Protein AF-A0A6L7NHU0-F1 (afdb_monomer_lite)

Foldseek 3Di:
DDKDKDKDKAWKFKFAPVRHTDWTFIKMKIWIWDDDPNDIDIWMKIKTQDTPCLVDFDAAWIWIAGVPHPDTWIKGFDDAQDPDPPDRRRMTIIITDPDDYDDD

Sequence (104 aa):
MPTLRRRKDFPATLLTPQGKALSECYAFVDIVTTVSEGVRSTTWEGRITSLSEPQHAYAGMYALRPKGADEASRIQIVRGADVRLGVTSDEYEFRGAGDPPQLP

pLDDT: mean 83.46, std 13.44, range [39.44, 95.75]

Radius of gyration: 14.29 Å; chains: 1; bounding box: 29×35×44 Å

Secondary structure (DSSP, 8-state):
--EEEEEEEEEEEEE-TTS-EEEEEEEEEEEEEEEETTEEEEEEEEEEEEES-TT----EEEEEEETT-S--EEEEEEE----BTTB----EEEEEESSPP---

Structure (mmCIF, N/CA/C/O backbone):
data_AF-A0A6L7NHU0-F1
#
_entry.id   AF-A0A6L7NHU0-F1
#
loop_
_atom_site.group_PDB
_atom_site.id
_atom_site.type_symbol
_atom_site.label_atom_id
_atom_site.label_alt_id
_atom_site.label_comp_id
_atom_site.label_asym_id
_atom_site.label_entity_id
_atom_site.label_seq_id
_atom_site.pdbx_PDB_ins_code
_atom_site.Cartn_x
_atom_site.Cartn_y
_atom_site.Cartn_z
_atom_site.occupancy
_atom_site.B_iso_or_equiv
_atom_site.auth_seq_id
_atom_site.auth_comp_id
_atom_site.auth_asym_id
_atom_site.auth_atom_id
_atom_site.pdbx_PDB_model_num
ATOM 1 N N . MET A 1 1 ? 17.641 -10.566 -19.077 1.00 60.47 1 MET A N 1
ATOM 2 C CA . MET A 1 1 ? 17.010 -9.246 -18.861 1.00 60.47 1 MET A CA 1
ATOM 3 C C . MET A 1 1 ? 17.489 -8.711 -17.522 1.00 60.47 1 MET A C 1
ATOM 5 O O . MET A 1 1 ? 17.441 -9.478 -16.567 1.00 60.47 1 MET A O 1
ATOM 9 N N . PRO A 1 2 ? 18.027 -7.485 -17.439 1.00 59.75 2 PRO A N 1
ATOM 10 C CA . PRO A 1 2 ? 18.417 -6.910 -16.161 1.00 59.75 2 PRO A CA 1
ATOM 11 C C . PRO A 1 2 ? 17.166 -6.548 -15.353 1.00 59.75 2 PRO A C 1
ATOM 13 O O . PRO A 1 2 ? 16.306 -5.793 -15.812 1.00 59.75 2 PRO A O 1
ATOM 16 N N . THR A 1 3 ? 17.089 -7.093 -14.143 1.00 77.25 3 THR A N 1
ATOM 17 C CA . THR A 1 3 ? 16.016 -6.825 -13.187 1.00 77.25 3 THR A CA 1
ATOM 18 C C . THR A 1 3 ? 16.638 -6.199 -11.949 1.00 77.25 3 THR A C 1
ATOM 20 O O . THR A 1 3 ? 17.540 -6.777 -11.344 1.00 77.25 3 THR A O 1
ATOM 23 N N . LEU A 1 4 ? 16.173 -5.012 -11.570 1.00 82.12 4 LEU A N 1
ATOM 24 C CA . LEU A 1 4 ? 16.572 -4.357 -10.328 1.00 82.12 4 LEU A CA 1
ATOM 25 C C . LEU A 1 4 ? 15.469 -4.579 -9.298 1.00 82.12 4 LEU A C 1
ATOM 27 O O . LEU A 1 4 ? 14.336 -4.147 -9.510 1.00 82.12 4 LEU A O 1
ATOM 31 N N . ARG A 1 5 ? 15.804 -5.243 -8.187 1.00 85.88 5 ARG A N 1
ATOM 32 C CA . ARG A 1 5 ? 14.906 -5.406 -7.041 1.00 85.88 5 ARG A CA 1
ATOM 33 C C . ARG A 1 5 ? 15.372 -4.512 -5.903 1.00 85.88 5 ARG A C 1
ATOM 35 O O . ARG A 1 5 ? 16.537 -4.559 -5.513 1.00 85.88 5 ARG A O 1
ATOM 42 N N . ARG A 1 6 ? 14.461 -3.707 -5.366 1.00 88.44 6 ARG A N 1
ATOM 43 C CA . ARG A 1 6 ? 14.717 -2.845 -4.214 1.00 88.44 6 ARG A CA 1
ATOM 44 C C . ARG A 1 6 ? 13.636 -3.061 -3.174 1.00 88.44 6 ARG A C 1
ATOM 46 O O . ARG A 1 6 ? 12.471 -2.807 -3.457 1.00 88.44 6 ARG A O 1
ATOM 53 N N . ARG A 1 7 ? 14.045 -3.467 -1.977 1.00 89.81 7 ARG A N 1
ATOM 54 C CA . ARG A 1 7 ? 13.171 -3.501 -0.810 1.00 89.81 7 ARG A CA 1
ATOM 55 C C . ARG A 1 7 ? 13.320 -2.212 -0.009 1.00 89.81 7 ARG A C 1
ATOM 57 O O . ARG A 1 7 ? 14.436 -1.706 0.123 1.00 89.81 7 ARG A O 1
ATOM 64 N N . LYS A 1 8 ? 12.211 -1.677 0.495 1.00 90.19 8 LYS A N 1
ATOM 65 C CA . LYS A 1 8 ? 12.198 -0.543 1.423 1.00 90.19 8 LYS A CA 1
ATOM 66 C C . LYS A 1 8 ? 11.140 -0.758 2.494 1.00 90.19 8 LYS A C 1
ATOM 68 O O . LYS A 1 8 ? 10.027 -1.145 2.158 1.00 90.19 8 LYS A O 1
ATOM 73 N N . ASP A 1 9 ? 11.472 -0.441 3.736 1.00 92.50 9 ASP A N 1
ATOM 74 C CA . ASP A 1 9 ? 10.570 -0.514 4.884 1.00 92.50 9 ASP A CA 1
ATOM 75 C C . ASP A 1 9 ? 10.387 0.906 5.458 1.00 92.50 9 ASP A C 1
ATOM 77 O O . ASP A 1 9 ? 11.347 1.680 5.509 1.00 92.50 9 ASP A O 1
ATOM 81 N N . PHE A 1 10 ? 9.161 1.299 5.811 1.00 93.81 10 PHE A N 1
ATOM 82 C CA . PHE A 1 10 ? 8.858 2.668 6.236 1.00 93.81 10 PHE A CA 1
ATOM 83 C C . PHE A 1 10 ? 7.549 2.780 7.036 1.00 93.81 10 PHE A C 1
ATOM 85 O O . PHE A 1 10 ? 6.604 2.020 6.810 1.00 93.81 10 PHE A O 1
ATOM 92 N N . PRO A 1 11 ? 7.457 3.765 7.950 1.00 94.69 11 PRO A N 1
ATOM 93 C CA . PRO A 1 11 ? 6.191 4.139 8.567 1.00 94.69 11 PRO A CA 1
ATOM 94 C C . PRO A 1 11 ? 5.300 4.880 7.562 1.00 94.69 11 PRO A C 1
ATOM 96 O O . PRO A 1 11 ? 5.777 5.711 6.784 1.00 94.69 11 PRO A O 1
ATOM 99 N N . ALA A 1 12 ? 3.999 4.615 7.600 1.00 94.88 12 ALA A N 1
ATOM 100 C CA . ALA A 1 12 ? 3.026 5.175 6.674 1.00 94.88 12 ALA A CA 1
ATOM 101 C C . ALA A 1 12 ? 1.650 5.368 7.324 1.00 94.88 12 ALA A C 1
ATOM 103 O O . ALA A 1 12 ? 1.354 4.841 8.393 1.00 94.88 12 ALA A O 1
ATOM 104 N N . THR A 1 13 ? 0.779 6.103 6.645 1.00 94.69 13 THR A N 1
ATOM 105 C CA . THR A 1 13 ? -0.649 6.180 6.950 1.00 94.69 13 THR A CA 1
ATOM 106 C C . THR A 1 13 ? -1.426 5.482 5.843 1.00 94.69 13 THR A C 1
ATOM 108 O O . THR A 1 13 ? -1.279 5.826 4.665 1.00 94.69 13 THR A O 1
ATOM 111 N N . LEU A 1 14 ? -2.269 4.523 6.224 1.00 92.81 14 LEU A N 1
ATOM 112 C CA . LEU A 1 14 ? -3.270 3.945 5.342 1.00 92.81 14 LEU A CA 1
ATOM 113 C C . LEU A 1 14 ? -4.447 4.915 5.223 1.00 92.81 14 LEU A C 1
ATOM 115 O O . LEU A 1 14 ? -4.974 5.419 6.218 1.00 92.81 14 LEU A O 1
ATOM 119 N N . LEU A 1 15 ? -4.856 5.176 3.992 1.00 94.06 15 LEU A N 1
ATOM 120 C CA . LEU A 1 15 ? -5.894 6.127 3.631 1.00 94.06 15 LEU A CA 1
ATOM 121 C C . LEU A 1 15 ? -6.960 5.412 2.797 1.00 94.06 15 LEU A C 1
ATOM 123 O O . LEU A 1 15 ? -6.663 4.527 1.994 1.00 94.06 15 LEU A O 1
ATOM 127 N N . THR A 1 16 ? -8.208 5.850 2.926 1.00 92.31 16 THR A N 1
ATOM 128 C CA . THR A 1 16 ? -9.252 5.557 1.932 1.00 92.31 16 THR A CA 1
ATOM 129 C C . THR A 1 16 ? -8.830 6.056 0.539 1.00 92.31 16 THR A C 1
ATOM 131 O O . THR A 1 16 ? -8.010 6.976 0.443 1.00 92.31 16 THR A O 1
ATOM 134 N N . PRO A 1 17 ? -9.426 5.546 -0.555 1.00 88.69 17 PRO A N 1
ATOM 135 C CA . PRO A 1 17 ? -9.209 6.090 -1.900 1.00 88.69 17 PRO A CA 1
ATOM 136 C C . PRO A 1 17 ? -9.457 7.600 -2.025 1.00 88.69 17 PRO A C 1
ATOM 138 O O . PRO A 1 17 ? -8.884 8.247 -2.895 1.00 88.69 17 PRO A O 1
ATOM 141 N N . GLN A 1 18 ? -10.303 8.163 -1.158 1.00 89.88 18 GLN A N 1
ATOM 142 C CA . GLN A 1 18 ? -10.643 9.585 -1.103 1.00 89.88 18 GLN A CA 1
ATOM 143 C C . GLN A 1 18 ? -9.662 10.414 -0.250 1.00 89.88 18 GLN A C 1
ATOM 145 O O . GLN A 1 18 ? -9.861 11.614 -0.092 1.00 89.88 18 GLN A O 1
ATOM 150 N N . GLY A 1 19 ? -8.623 9.800 0.326 1.00 89.81 19 GLY A N 1
ATOM 151 C CA . GLY A 1 19 ? -7.593 10.491 1.112 1.00 89.81 19 GLY A CA 1
ATOM 152 C C . GLY A 1 19 ? -7.907 10.661 2.603 1.00 89.81 19 GLY A C 1
ATOM 153 O O . GLY A 1 19 ? -7.120 11.271 3.323 1.00 89.81 19 GLY A O 1
ATOM 154 N N . LYS A 1 20 ? -9.017 10.108 3.110 1.00 92.00 20 LYS A N 1
ATOM 155 C CA . LYS A 1 20 ? -9.297 10.070 4.559 1.00 92.00 20 LYS A CA 1
ATOM 156 C C . LYS A 1 20 ? -8.377 9.064 5.257 1.00 92.00 20 LYS A C 1
ATOM 158 O O . LYS A 1 20 ? -8.334 7.913 4.827 1.00 92.00 20 LYS A O 1
ATOM 163 N N . ALA A 1 21 ? -7.701 9.476 6.332 1.00 92.00 21 ALA A N 1
ATOM 164 C CA . ALA A 1 21 ? -6.846 8.608 7.149 1.00 92.00 21 ALA A CA 1
ATOM 165 C C . ALA A 1 21 ? -7.654 7.519 7.866 1.00 92.00 21 ALA A C 1
ATOM 167 O O . ALA A 1 21 ? -8.746 7.789 8.369 1.00 92.00 21 ALA A O 1
ATOM 168 N N . LEU A 1 22 ? -7.112 6.299 7.871 1.00 89.81 22 LEU A N 1
ATOM 169 C CA . LEU A 1 22 ? -7.706 5.122 8.506 1.00 89.81 22 LEU A CA 1
ATOM 170 C C . LEU A 1 22 ? -6.848 4.598 9.652 1.00 89.81 22 LEU A C 1
ATOM 172 O O . LEU A 1 22 ? -7.371 4.364 10.727 1.00 89.81 22 LEU A O 1
ATOM 176 N N . SER A 1 23 ? -5.553 4.386 9.423 1.00 89.88 23 SER A N 1
ATOM 177 C CA . SER A 1 23 ? -4.664 3.842 10.450 1.00 89.88 23 SER A CA 1
ATOM 178 C C . SER A 1 23 ? -3.217 4.215 10.156 1.00 89.88 23 SER A C 1
ATOM 180 O O . SER A 1 23 ? -2.804 4.305 8.996 1.00 89.88 23 SER A O 1
ATOM 182 N N . GLU A 1 24 ? -2.440 4.445 11.210 1.00 92.00 24 GLU A N 1
ATOM 183 C CA . GLU A 1 24 ? -0.987 4.471 11.106 1.00 92.00 24 GLU A CA 1
ATOM 184 C C . GLU A 1 24 ? -0.463 3.041 11.014 1.00 92.00 24 GLU A C 1
ATOM 186 O O . GLU A 1 24 ? -0.962 2.133 11.676 1.00 92.00 24 GLU A O 1
ATOM 191 N N . CYS A 1 25 ? 0.541 2.833 10.175 1.00 91.12 25 CYS A N 1
ATOM 192 C CA . CYS A 1 25 ? 1.033 1.507 9.864 1.00 91.12 25 CYS A CA 1
ATOM 193 C C . CYS A 1 25 ? 2.533 1.500 9.595 1.00 91.12 25 CYS A C 1
ATOM 195 O O . CYS A 1 25 ? 3.144 2.527 9.291 1.00 91.12 25 CYS A O 1
ATOM 197 N N . TYR A 1 26 ? 3.132 0.320 9.690 1.00 92.31 26 TYR A N 1
ATOM 198 C CA . TYR A 1 26 ? 4.454 0.061 9.141 1.00 92.31 26 TYR A CA 1
ATOM 199 C C . TYR A 1 26 ? 4.299 -0.827 7.914 1.00 92.31 26 TYR A C 1
ATOM 201 O O . TYR A 1 26 ? 3.559 -1.812 7.951 1.00 92.31 26 TYR A O 1
ATOM 209 N N . ALA 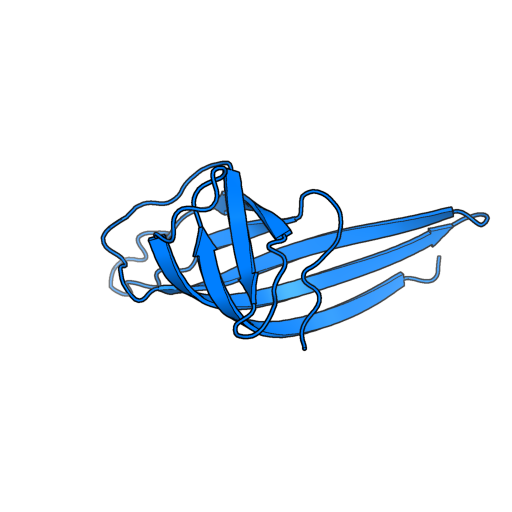A 1 27 ? 4.964 -0.467 6.822 1.00 92.25 27 ALA A N 1
ATOM 210 C CA . ALA A 1 27 ? 4.878 -1.197 5.571 1.00 92.25 27 ALA A CA 1
ATOM 211 C C . ALA A 1 27 ? 6.266 -1.457 4.998 1.00 92.25 27 ALA A C 1
ATOM 213 O O . ALA A 1 27 ? 7.191 -0.665 5.175 1.00 92.25 27 ALA A O 1
ATOM 214 N N . PHE A 1 28 ? 6.386 -2.544 4.248 1.00 92.81 28 PHE A N 1
ATOM 215 C CA . PHE A 1 28 ? 7.500 -2.736 3.336 1.00 92.81 28 PHE A CA 1
ATOM 216 C C . PHE A 1 28 ? 7.005 -2.900 1.911 1.00 92.81 28 PHE A C 1
ATOM 218 O O . PHE A 1 28 ? 5.910 -3.408 1.676 1.00 92.81 28 PHE A O 1
ATOM 225 N N . VAL A 1 29 ? 7.832 -2.477 0.962 1.00 93.38 29 VAL A N 1
ATOM 226 C CA . VAL A 1 29 ? 7.597 -2.635 -0.471 1.00 93.38 29 VAL A CA 1
ATOM 227 C C . VAL A 1 29 ? 8.792 -3.302 -1.127 1.00 93.38 29 VAL A C 1
ATOM 229 O O . VAL A 1 29 ? 9.941 -2.951 -0.857 1.00 93.38 29 VAL A O 1
ATOM 232 N N . ASP A 1 30 ? 8.508 -4.233 -2.023 1.00 92.69 30 ASP A N 1
ATOM 233 C CA . ASP A 1 30 ? 9.424 -4.780 -3.007 1.00 92.69 30 ASP A CA 1
ATOM 234 C C . ASP A 1 30 ? 9.124 -4.133 -4.360 1.00 92.69 30 ASP A C 1
ATOM 236 O O . ASP A 1 30 ? 8.055 -4.312 -4.940 1.00 92.69 30 ASP A O 1
ATOM 240 N N . ILE A 1 31 ? 10.083 -3.366 -4.869 1.00 91.00 31 ILE A N 1
ATOM 241 C CA . ILE A 1 31 ? 9.996 -2.690 -6.161 1.00 91.00 31 ILE A CA 1
ATOM 242 C C . ILE A 1 31 ? 10.847 -3.472 -7.151 1.00 91.00 31 ILE A C 1
ATOM 244 O O . ILE A 1 31 ? 12.056 -3.625 -6.961 1.00 91.00 31 ILE A O 1
ATOM 248 N N . VAL A 1 32 ? 10.220 -3.935 -8.225 1.00 89.62 32 VAL A N 1
ATOM 249 C CA . VAL A 1 32 ? 10.857 -4.653 -9.323 1.00 89.62 32 VAL A CA 1
ATOM 250 C C . VAL A 1 32 ? 10.823 -3.756 -10.550 1.00 89.62 32 VAL A C 1
ATOM 252 O O . VAL A 1 32 ? 9.762 -3.430 -11.077 1.00 89.62 32 VAL A O 1
ATOM 255 N N . THR A 1 33 ? 11.997 -3.332 -11.008 1.00 87.06 33 THR A N 1
ATOM 256 C CA . THR A 1 33 ? 12.150 -2.630 -12.283 1.00 87.06 33 THR A CA 1
ATOM 257 C C . THR A 1 33 ? 12.729 -3.590 -13.313 1.00 87.06 33 THR A C 1
ATOM 259 O O . THR A 1 33 ? 13.826 -4.117 -13.121 1.00 87.06 33 THR A O 1
ATOM 262 N N . THR A 1 34 ? 12.012 -3.781 -14.415 1.00 85.75 34 THR A N 1
ATOM 263 C CA . THR A 1 34 ? 12.448 -4.580 -15.564 1.00 85.75 34 THR A CA 1
ATOM 264 C C . THR A 1 34 ? 12.767 -3.647 -16.724 1.00 85.75 34 THR A C 1
ATOM 266 O O . THR A 1 34 ? 11.948 -2.797 -17.076 1.00 85.75 34 THR A O 1
ATOM 269 N N . VAL A 1 35 ? 13.950 -3.800 -17.322 1.00 83.69 35 VAL A N 1
ATOM 270 C CA . VAL A 1 35 ? 14.339 -3.065 -18.533 1.00 83.69 35 VAL A CA 1
ATOM 271 C C . VAL A 1 35 ? 14.447 -4.058 -19.685 1.00 83.69 35 VAL A C 1
ATOM 273 O O . VAL A 1 35 ? 15.291 -4.955 -19.657 1.00 83.69 35 VAL A O 1
ATOM 276 N N . SER A 1 36 ? 13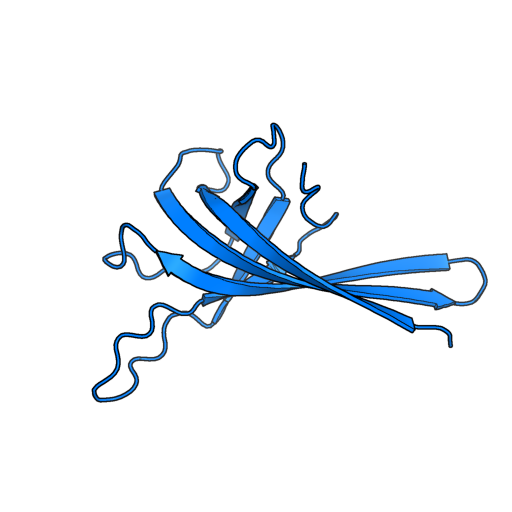.585 -3.905 -20.688 1.00 83.75 36 SER A N 1
ATOM 277 C CA . SER A 1 36 ? 13.566 -4.736 -21.894 1.00 83.75 36 SER A CA 1
ATOM 278 C C . SER A 1 36 ? 13.418 -3.847 -23.119 1.00 83.75 36 SER A C 1
ATOM 280 O O . SER A 1 36 ? 12.504 -3.034 -23.162 1.00 83.75 36 SER A O 1
ATOM 282 N N . GLU A 1 37 ? 14.315 -3.990 -24.097 1.00 82.31 37 GLU A N 1
ATOM 283 C CA . GLU A 1 37 ? 14.214 -3.325 -25.413 1.00 82.31 37 GLU A CA 1
ATOM 284 C C . GLU A 1 37 ? 13.986 -1.798 -25.343 1.00 82.31 37 GLU A C 1
ATOM 286 O O . GLU A 1 37 ? 13.266 -1.217 -26.145 1.00 82.31 37 GLU A O 1
ATOM 291 N N . GLY A 1 38 ? 14.586 -1.127 -24.352 1.00 78.62 38 GLY A N 1
ATOM 292 C CA . GLY A 1 38 ? 14.424 0.319 -24.139 1.00 78.62 38 GLY A CA 1
ATOM 293 C C . GLY A 1 38 ? 13.156 0.721 -23.374 1.00 78.62 38 GLY A C 1
ATOM 294 O O . GLY A 1 38 ? 13.021 1.881 -22.994 1.00 78.62 38 GLY A O 1
ATOM 295 N N . VAL A 1 39 ? 12.264 -0.223 -23.064 1.00 80.50 39 VAL A N 1
ATOM 296 C CA . VAL A 1 39 ? 11.098 -0.015 -22.200 1.00 80.50 39 VAL A CA 1
ATOM 297 C C . VAL A 1 39 ? 11.468 -0.330 -20.752 1.00 80.50 39 VAL A C 1
ATOM 299 O O . VAL A 1 39 ? 11.936 -1.425 -20.426 1.00 80.50 39 VAL A O 1
ATOM 302 N N . ARG A 1 40 ? 11.239 0.640 -19.861 1.00 81.50 40 ARG A N 1
ATOM 303 C CA . ARG A 1 40 ? 11.358 0.472 -18.409 1.00 81.50 40 ARG A CA 1
ATOM 304 C C . ARG A 1 40 ? 9.972 0.234 -17.817 1.00 81.50 40 ARG A C 1
ATOM 306 O O . ARG A 1 40 ? 9.127 1.120 -17.869 1.00 81.50 40 ARG A O 1
ATOM 313 N N . SER A 1 41 ? 9.764 -0.938 -17.228 1.00 84.56 41 SER A N 1
ATOM 314 C CA . SER A 1 41 ? 8.546 -1.283 -16.492 1.00 84.56 41 SER A CA 1
ATOM 315 C C . SER A 1 41 ? 8.848 -1.388 -15.003 1.00 84.56 41 SER A C 1
ATOM 317 O O . SER A 1 41 ? 9.857 -1.983 -14.618 1.00 84.56 41 SER A O 1
ATOM 319 N N . THR A 1 42 ? 7.983 -0.816 -14.170 1.00 87.12 42 THR A N 1
ATOM 320 C CA . THR A 1 42 ? 8.097 -0.876 -12.711 1.00 87.12 42 THR A CA 1
ATOM 321 C C . THR A 1 42 ? 6.838 -1.512 -12.146 1.00 87.12 42 THR A C 1
ATOM 323 O O . THR A 1 42 ? 5.739 -1.002 -12.340 1.00 87.12 42 THR A O 1
ATOM 326 N N . THR A 1 43 ? 7.002 -2.604 -11.411 1.00 89.94 43 THR A N 1
ATOM 327 C CA . THR A 1 43 ? 5.943 -3.213 -10.605 1.00 89.94 43 THR A CA 1
ATOM 328 C C . THR A 1 43 ? 6.370 -3.200 -9.151 1.00 89.94 43 THR A C 1
ATOM 330 O O . THR A 1 43 ? 7.552 -3.373 -8.853 1.00 89.94 43 THR A O 1
ATOM 333 N N . TRP A 1 44 ? 5.428 -3.013 -8.236 1.00 93.12 44 TRP A N 1
ATOM 334 C CA . TRP A 1 44 ? 5.729 -3.082 -6.816 1.00 93.12 44 TRP A CA 1
ATOM 335 C C . TRP A 1 44 ? 4.593 -3.728 -6.041 1.00 93.12 44 TRP A C 1
ATOM 337 O O . TRP A 1 44 ? 3.414 -3.584 -6.363 1.00 93.12 44 TRP A O 1
ATOM 347 N N . GLU A 1 45 ? 4.981 -4.461 -5.017 1.00 94.19 45 GLU A N 1
ATOM 348 C CA . GLU A 1 45 ? 4.096 -5.119 -4.072 1.00 94.19 45 GLU A CA 1
ATOM 349 C C . GLU A 1 45 ? 4.672 -4.944 -2.678 1.00 94.19 45 GLU A C 1
ATOM 351 O O . GLU A 1 45 ? 5.800 -4.480 -2.511 1.00 94.19 45 GLU A O 1
ATOM 356 N N . GLY A 1 46 ? 3.892 -5.255 -1.661 1.00 92.75 46 GLY A N 1
ATOM 357 C CA . GLY A 1 46 ? 4.349 -5.052 -0.307 1.00 92.75 46 GLY A CA 1
ATOM 358 C C . GLY A 1 46 ? 3.427 -5.655 0.718 1.00 92.75 46 GLY A C 1
ATOM 359 O O . GLY A 1 46 ? 2.431 -6.310 0.397 1.00 92.75 46 GLY A O 1
ATOM 360 N N . ARG A 1 47 ? 3.787 -5.418 1.972 1.00 92.19 47 ARG A N 1
ATOM 361 C CA . ARG A 1 47 ? 2.995 -5.847 3.109 1.00 92.19 47 ARG A CA 1
ATOM 362 C C . ARG A 1 47 ? 2.928 -4.747 4.148 1.00 92.19 47 ARG A C 1
ATOM 364 O O . ARG A 1 47 ? 3.932 -4.102 4.441 1.00 92.19 47 ARG A O 1
ATOM 371 N N . ILE A 1 48 ? 1.744 -4.557 4.706 1.00 90.44 48 ILE A N 1
ATOM 372 C CA . ILE A 1 48 ? 1.541 -3.809 5.941 1.00 90.44 48 ILE A CA 1
ATOM 373 C C . ILE A 1 48 ? 1.762 -4.798 7.080 1.00 90.44 48 ILE A C 1
ATOM 375 O O . ILE A 1 48 ? 1.137 -5.850 7.078 1.00 90.44 48 ILE A O 1
ATOM 379 N N . THR A 1 49 ? 2.670 -4.495 8.001 1.00 86.94 49 THR A N 1
ATOM 380 C CA . THR A 1 49 ? 3.090 -5.403 9.085 1.00 86.94 49 THR A CA 1
ATOM 381 C C . THR A 1 49 ? 2.621 -4.956 10.463 1.00 86.94 49 THR A C 1
ATOM 383 O O . THR A 1 49 ? 2.802 -5.675 11.441 1.00 86.94 49 THR A O 1
ATOM 386 N N . SER A 1 50 ? 2.056 -3.756 10.567 1.00 84.00 50 SER A N 1
ATOM 387 C CA . SER A 1 50 ? 1.427 -3.264 11.788 1.00 84.00 50 SER A CA 1
ATOM 388 C C . SER A 1 50 ? 0.356 -2.242 11.450 1.00 84.00 50 SER A C 1
ATOM 390 O O . SER A 1 50 ? 0.504 -1.484 10.492 1.00 84.00 50 SER A O 1
ATOM 392 N N . LEU A 1 51 ? -0.702 -2.210 12.253 1.00 83.94 51 LEU A N 1
ATOM 393 C CA . LEU A 1 51 ? -1.779 -1.230 12.183 1.00 83.94 51 LEU A CA 1
ATOM 394 C C . LEU A 1 51 ? -2.049 -0.710 13.590 1.00 83.94 51 LEU A C 1
ATOM 396 O O . LEU A 1 51 ? -2.122 -1.487 14.540 1.00 83.94 51 LEU A O 1
ATOM 400 N N . SER A 1 52 ? -2.211 0.602 13.723 1.00 80.62 52 SER A N 1
ATOM 401 C CA . SER A 1 52 ? -2.652 1.227 14.973 1.00 80.62 52 SER A CA 1
ATOM 402 C C . SER A 1 52 ? -4.090 0.840 15.335 1.00 80.62 52 SER A C 1
ATOM 404 O O . SER A 1 52 ? -4.449 0.832 16.508 1.00 80.62 52 SER A O 1
ATOM 406 N N . GLU A 1 53 ? -4.910 0.518 14.330 1.00 73.00 53 GLU A N 1
ATOM 407 C CA . GLU A 1 53 ? -6.327 0.184 14.475 1.00 73.00 53 GLU A CA 1
ATOM 408 C C . GLU A 1 53 ? -6.640 -1.138 13.749 1.00 73.00 53 GLU A C 1
ATOM 410 O O . GLU A 1 53 ? -7.177 -1.136 12.641 1.00 73.00 53 GLU A O 1
ATOM 415 N N . PRO A 1 54 ? -6.331 -2.296 14.363 1.00 66.31 54 PRO A N 1
ATOM 416 C CA . PRO A 1 54 ? -6.501 -3.612 13.736 1.00 66.31 54 PRO A CA 1
ATOM 417 C C . PRO A 1 54 ? -7.966 -4.070 13.633 1.00 66.31 54 PRO A C 1
ATOM 419 O O . PRO A 1 54 ? -8.259 -5.146 13.124 1.00 66.31 54 PRO A O 1
ATOM 422 N N . GLN A 1 55 ? -8.915 -3.253 14.098 1.00 62.38 55 GLN A N 1
ATOM 423 C CA . GLN A 1 55 ? -10.344 -3.589 14.148 1.00 62.38 55 GLN A CA 1
ATOM 424 C C . GLN A 1 55 ? -11.006 -3.634 12.760 1.00 62.38 55 GLN A C 1
ATOM 426 O O . GLN A 1 55 ? -12.168 -4.022 12.632 1.00 62.38 55 GLN A O 1
ATOM 431 N N . HIS A 1 56 ? -10.284 -3.232 11.713 1.00 65.56 56 HIS A N 1
ATOM 432 C CA . HIS A 1 56 ? -10.779 -3.181 10.348 1.00 65.56 56 HIS A CA 1
ATOM 433 C C . HIS A 1 56 ? -10.166 -4.293 9.499 1.00 65.56 56 HIS A C 1
ATOM 435 O O . HIS A 1 56 ? -8.963 -4.315 9.262 1.00 65.56 56 HIS A O 1
ATOM 441 N N . ALA A 1 57 ? -11.018 -5.170 8.964 1.00 73.00 57 ALA A N 1
ATOM 442 C CA . ALA A 1 57 ? -10.634 -6.050 7.869 1.00 73.00 57 ALA A CA 1
ATOM 443 C C . ALA A 1 57 ? -10.552 -5.225 6.576 1.00 73.00 57 ALA A C 1
ATOM 445 O O . ALA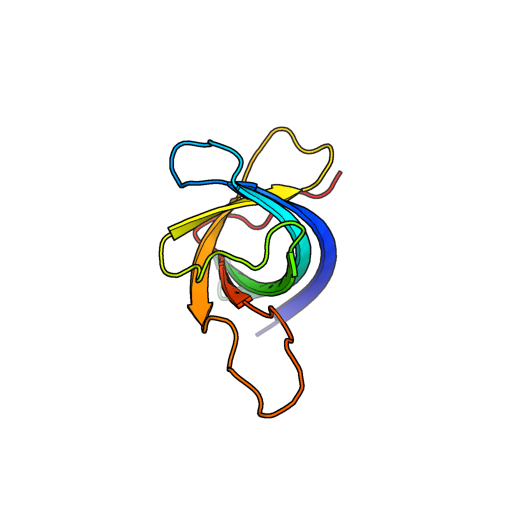 A 1 57 ? -11.576 -4.840 6.005 1.00 73.00 57 ALA A O 1
ATOM 446 N N . TYR A 1 58 ? -9.336 -4.919 6.127 1.00 80.94 58 TYR A N 1
ATOM 447 C CA . TYR A 1 58 ? -9.123 -4.171 4.890 1.00 80.94 58 TYR A CA 1
ATOM 448 C C . TYR A 1 58 ? -9.145 -5.088 3.661 1.00 80.94 58 TYR A C 1
ATOM 450 O O . TYR A 1 58 ? -8.483 -6.126 3.631 1.00 80.94 58 TYR A O 1
ATOM 458 N N . ALA A 1 59 ? -9.870 -4.677 2.620 1.00 84.50 59 ALA A N 1
ATOM 459 C CA . ALA A 1 59 ? -9.899 -5.355 1.326 1.00 84.50 59 ALA A CA 1
ATOM 460 C C . ALA A 1 59 ? -10.197 -4.358 0.199 1.00 84.50 59 ALA A C 1
ATOM 462 O O . ALA A 1 59 ? -11.060 -3.491 0.338 1.00 84.50 59 ALA A O 1
ATOM 463 N N . GLY A 1 60 ? -9.499 -4.485 -0.932 1.00 89.81 60 GLY A N 1
ATOM 464 C CA . GLY A 1 60 ? -9.709 -3.620 -2.096 1.00 89.81 60 GLY A CA 1
ATOM 465 C C . GLY A 1 60 ? -8.751 -2.432 -2.166 1.00 89.81 60 GLY A C 1
ATOM 466 O O . GLY A 1 60 ? -7.578 -2.549 -1.818 1.00 89.81 60 GLY A O 1
ATOM 467 N N . MET A 1 61 ? -9.226 -1.309 -2.707 1.00 93.75 61 MET A N 1
ATOM 468 C CA . MET A 1 61 ? -8.381 -0.157 -3.037 1.00 93.75 61 MET A CA 1
ATOM 469 C C . MET A 1 61 ? -8.211 0.794 -1.856 1.00 93.75 61 MET A C 1
ATOM 471 O O . MET A 1 61 ? -9.188 1.185 -1.221 1.00 93.75 61 MET A O 1
ATOM 475 N N . TYR A 1 62 ? -6.975 1.233 -1.643 1.00 93.38 62 TYR A N 1
ATOM 476 C CA . TYR A 1 62 ? -6.579 2.210 -0.632 1.00 93.38 62 TYR A CA 1
ATOM 477 C C . TYR A 1 62 ? -5.443 3.087 -1.164 1.00 93.38 62 TYR A C 1
ATOM 479 O O . TYR A 1 62 ? -4.938 2.886 -2.273 1.00 93.38 62 TYR A O 1
ATOM 487 N N . ALA A 1 63 ? -5.031 4.067 -0.369 1.00 94.06 63 ALA A N 1
ATOM 488 C CA . ALA A 1 63 ? -3.803 4.804 -0.607 1.00 94.06 63 ALA A CA 1
ATOM 489 C C . ALA A 1 63 ? -2.861 4.668 0.594 1.00 94.06 63 ALA A C 1
ATOM 491 O O . ALA A 1 63 ? -3.290 4.666 1.745 1.00 94.06 63 ALA A O 1
ATOM 492 N N . LEU A 1 64 ? -1.571 4.534 0.314 1.00 94.19 64 LEU A N 1
ATOM 493 C CA . LEU A 1 64 ? -0.506 4.411 1.294 1.00 94.19 64 LEU A CA 1
ATOM 494 C C . LEU A 1 64 ? 0.374 5.653 1.198 1.00 94.19 64 LEU A C 1
ATOM 496 O O . LEU A 1 64 ? 0.999 5.892 0.164 1.00 94.19 64 LEU A O 1
ATOM 500 N N . ARG A 1 65 ? 0.422 6.445 2.269 1.00 95.75 65 ARG A N 1
ATOM 501 C CA . ARG A 1 65 ? 1.250 7.654 2.330 1.00 95.75 65 ARG A CA 1
ATOM 502 C C . ARG A 1 65 ? 2.397 7.461 3.316 1.00 95.75 65 ARG A C 1
ATOM 504 O O . ARG A 1 65 ? 2.114 7.325 4.507 1.00 95.75 65 ARG A O 1
ATOM 511 N N . PRO A 1 66 ? 3.663 7.455 2.870 1.00 94.81 66 PRO A N 1
ATOM 512 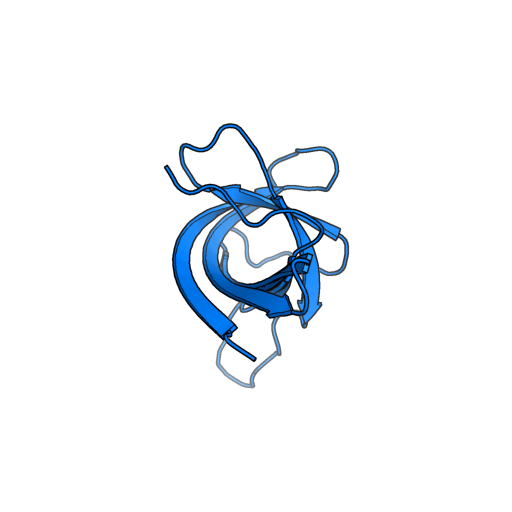C CA . PRO A 1 66 ? 4.806 7.451 3.775 1.00 94.81 66 PRO A CA 1
ATOM 513 C C . PRO A 1 66 ? 4.755 8.624 4.758 1.00 94.81 66 PRO A C 1
ATOM 515 O O . PRO A 1 66 ? 4.293 9.717 4.427 1.00 94.81 66 PRO A O 1
ATOM 518 N N . LYS A 1 67 ? 5.244 8.416 5.980 1.00 92.75 67 LYS A N 1
ATOM 519 C CA . LYS A 1 67 ? 5.332 9.492 6.970 1.00 92.75 67 LYS A CA 1
ATOM 520 C C . LYS A 1 67 ? 6.272 10.587 6.458 1.00 92.75 67 LYS A C 1
ATOM 522 O O . LYS A 1 67 ? 7.414 10.302 6.116 1.00 92.75 67 LYS A O 1
ATOM 527 N N . GLY A 1 68 ? 5.791 11.830 6.434 1.00 88.06 68 GLY A N 1
ATOM 528 C CA . GLY A 1 68 ? 6.548 12.976 5.918 1.00 88.06 68 GLY A CA 1
ATOM 529 C C . GLY A 1 68 ? 6.514 13.137 4.394 1.00 88.06 68 GLY A C 1
ATOM 530 O O . GLY A 1 68 ? 7.168 14.043 3.893 1.00 88.06 68 GLY A O 1
ATOM 531 N N . ALA A 1 69 ? 5.766 12.300 3.668 1.00 90.12 69 ALA A N 1
ATOM 532 C CA . ALA A 1 69 ? 5.495 12.501 2.248 1.00 90.12 69 ALA A CA 1
ATOM 533 C C . ALA A 1 69 ? 4.183 13.271 2.038 1.00 90.12 69 ALA A C 1
ATOM 535 O O . ALA A 1 69 ? 3.201 13.049 2.754 1.00 90.12 69 ALA A O 1
ATOM 536 N N . ASP A 1 70 ? 4.155 14.122 1.013 1.00 87.50 70 ASP A N 1
ATOM 537 C CA . ASP A 1 70 ? 2.954 14.861 0.609 1.00 87.50 70 ASP A CA 1
ATOM 538 C C . ASP A 1 70 ? 2.004 13.996 -0.237 1.00 87.50 70 ASP A C 1
ATOM 540 O O . ASP A 1 70 ? 0.780 14.139 -0.165 1.00 87.50 70 ASP A O 1
ATOM 544 N N . GLU A 1 71 ? 2.558 13.045 -0.994 1.00 90.31 71 GLU A N 1
ATOM 545 C CA . GLU A 1 71 ? 1.818 12.197 -1.928 1.00 90.31 71 GLU A CA 1
ATOM 546 C C . GLU A 1 71 ? 1.564 10.786 -1.384 1.00 90.31 71 GLU A C 1
ATOM 548 O O . GLU A 1 71 ? 2.389 10.185 -0.690 1.00 90.31 71 GLU A O 1
ATOM 553 N N . ALA A 1 72 ? 0.399 10.235 -1.733 1.00 92.94 72 ALA A N 1
ATOM 554 C CA . ALA A 1 72 ? 0.015 8.869 -1.406 1.00 92.94 72 ALA A CA 1
ATOM 555 C C . ALA A 1 72 ? 0.047 7.987 -2.658 1.00 92.94 72 ALA A C 1
ATOM 557 O O . ALA A 1 72 ? -0.509 8.344 -3.698 1.00 92.94 72 ALA A O 1
ATOM 558 N N . SER A 1 73 ? 0.618 6.793 -2.534 1.00 93.56 73 SER A N 1
ATOM 559 C CA . SER A 1 73 ? 0.596 5.790 -3.596 1.00 93.56 73 SER A CA 1
ATOM 560 C C . SER A 1 73 ? -0.651 4.930 -3.494 1.00 93.56 73 SER A C 1
ATOM 562 O O . SER A 1 73 ? -1.027 4.478 -2.413 1.00 93.56 73 SER A O 1
ATOM 564 N N . ARG A 1 74 ? -1.297 4.656 -4.627 1.00 94.56 74 ARG A N 1
ATOM 565 C CA . ARG A 1 74 ? -2.470 3.778 -4.654 1.00 94.56 74 ARG A CA 1
ATOM 566 C C . ARG A 1 74 ? -2.037 2.329 -4.487 1.00 94.56 74 ARG A C 1
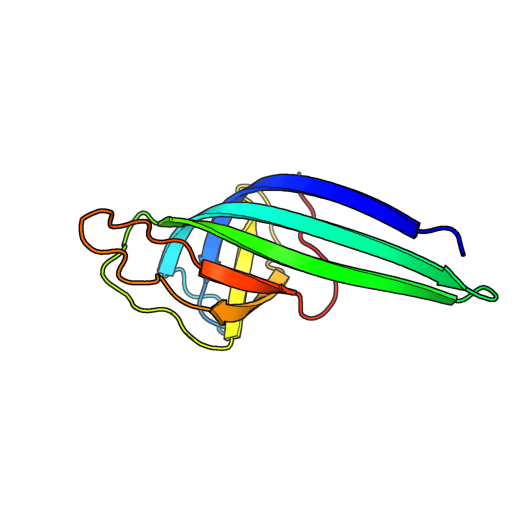ATOM 568 O O . ARG A 1 74 ? -1.116 1.869 -5.160 1.00 94.56 74 ARG A O 1
ATOM 575 N N . ILE A 1 75 ? -2.742 1.614 -3.623 1.00 94.25 75 ILE A N 1
ATOM 576 C CA . ILE A 1 75 ? -2.526 0.193 -3.376 1.00 94.25 75 ILE A CA 1
ATOM 577 C C . ILE A 1 75 ? -3.840 -0.573 -3.473 1.00 94.25 75 ILE A C 1
ATOM 579 O O . ILE A 1 75 ? -4.910 -0.063 -3.140 1.00 94.25 75 ILE A O 1
ATOM 583 N N . GLN A 1 76 ? -3.746 -1.820 -3.906 1.00 94.06 76 GLN A N 1
ATOM 584 C CA . GLN A 1 76 ? -4.807 -2.805 -3.808 1.00 94.06 76 GLN A CA 1
ATOM 585 C C . GLN A 1 76 ? -4.399 -3.838 -2.765 1.00 94.06 76 GLN A C 1
ATOM 587 O O . GLN A 1 76 ? -3.424 -4.556 -2.968 1.00 94.06 76 GLN A O 1
ATOM 592 N N . ILE A 1 77 ? -5.143 -3.936 -1.670 1.00 90.81 77 ILE A N 1
ATOM 593 C CA . ILE A 1 77 ? -4.975 -4.995 -0.676 1.00 90.81 77 ILE A CA 1
ATOM 594 C C . ILE A 1 77 ? -5.576 -6.279 -1.253 1.00 90.81 77 ILE A C 1
ATOM 596 O O . ILE A 1 77 ? -6.771 -6.333 -1.557 1.00 90.81 77 ILE A O 1
ATOM 600 N N . VAL A 1 78 ? -4.721 -7.285 -1.452 1.00 88.25 78 VAL A N 1
ATOM 601 C CA . VAL A 1 78 ? -5.031 -8.543 -2.157 1.00 88.25 78 VAL A CA 1
ATOM 602 C C . VAL A 1 78 ? -5.151 -9.741 -1.220 1.00 88.25 78 V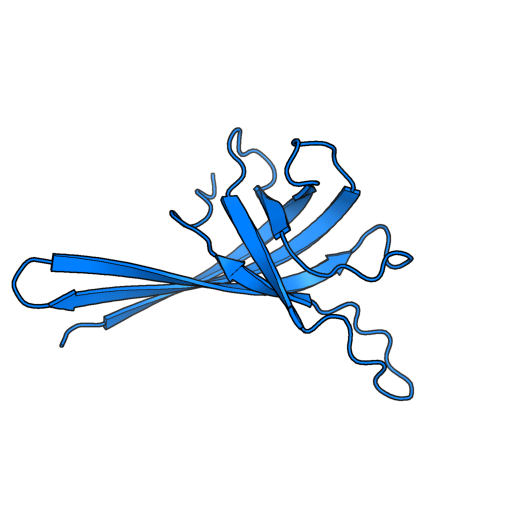AL A C 1
ATOM 604 O O . VAL A 1 78 ? -5.824 -10.709 -1.564 1.00 88.25 78 VAL A O 1
ATOM 607 N N . ARG A 1 79 ? -4.537 -9.676 -0.034 1.00 80.81 79 ARG A N 1
ATOM 608 C CA . ARG A 1 79 ? -4.709 -10.664 1.034 1.00 80.81 79 ARG A CA 1
ATOM 609 C C . ARG A 1 79 ? -4.759 -9.931 2.370 1.00 80.81 79 ARG A C 1
ATOM 611 O O . ARG A 1 79 ? -3.848 -9.169 2.686 1.00 80.81 79 ARG A O 1
ATOM 618 N N . GLY A 1 80 ? -5.857 -10.124 3.096 1.00 67.50 80 GLY A N 1
ATOM 619 C CA . GLY A 1 80 ? -6.035 -9.592 4.446 1.00 67.50 80 GLY A CA 1
ATOM 620 C C . GLY A 1 80 ? -5.402 -10.484 5.509 1.00 67.50 80 GLY A C 1
ATOM 621 O O . GLY A 1 80 ? -4.907 -11.562 5.179 1.00 67.50 80 GLY A O 1
ATOM 622 N N . ALA A 1 81 ? -5.455 -10.030 6.762 1.00 62.19 81 ALA A N 1
ATOM 623 C CA . ALA A 1 81 ? -4.962 -10.766 7.920 1.00 62.19 81 ALA A CA 1
ATOM 624 C C . ALA A 1 81 ? -5.503 -12.207 7.916 1.00 62.19 81 ALA A C 1
ATOM 626 O O . ALA A 1 81 ? -6.696 -12.439 8.127 1.00 62.19 81 ALA A O 1
ATOM 627 N N . ASP A 1 82 ? -4.633 -13.183 7.647 1.00 53.41 82 ASP A N 1
ATOM 628 C CA . ASP A 1 82 ? -4.966 -14.579 7.905 1.00 53.41 82 ASP A CA 1
ATOM 629 C C . ASP A 1 82 ? -5.160 -14.709 9.414 1.00 53.41 82 ASP A C 1
ATOM 631 O O . ASP A 1 82 ? -4.258 -14.393 10.195 1.00 53.41 82 ASP A O 1
ATOM 635 N N . VAL A 1 83 ? -6.323 -15.214 9.832 1.00 46.22 83 VAL A N 1
ATOM 636 C CA . VAL A 1 83 ? -6.539 -15.664 11.209 1.00 46.22 83 VAL A CA 1
ATOM 637 C C . VAL A 1 83 ? -5.646 -16.887 11.423 1.00 46.22 83 VAL A C 1
ATOM 639 O O . VAL A 1 83 ? -6.072 -18.035 11.308 1.00 46.22 83 VAL A O 1
ATOM 642 N N . ARG A 1 84 ? -4.359 -16.660 11.690 1.00 45.22 84 ARG A N 1
ATOM 643 C CA . ARG A 1 84 ? -3.462 -17.704 12.168 1.00 45.22 84 ARG A CA 1
ATOM 644 C C . ARG A 1 84 ? -3.895 -18.015 13.589 1.00 45.22 84 ARG A C 1
ATOM 646 O O . ARG A 1 84 ? -3.812 -17.158 14.464 1.00 45.22 84 ARG A O 1
ATOM 653 N N . LEU A 1 85 ? -4.387 -19.235 13.799 1.00 39.44 85 LEU A N 1
ATOM 654 C CA . LEU A 1 85 ? -4.727 -19.793 15.109 1.00 39.44 85 LEU A CA 1
ATOM 655 C C . LEU A 1 85 ? -3.632 -19.433 16.134 1.00 39.44 85 LEU A C 1
ATOM 657 O O . LEU A 1 85 ? -2.557 -20.026 16.131 1.00 39.44 85 LEU A O 1
ATOM 661 N N . GLY A 1 86 ? -3.903 -18.432 16.977 1.00 44.12 86 GLY A N 1
ATOM 662 C CA . GLY A 1 86 ? -3.028 -18.010 18.076 1.00 44.12 86 GLY A CA 1
ATOM 663 C C . GLY A 1 86 ? -2.037 -16.869 17.801 1.00 44.12 86 GLY A C 1
ATOM 664 O O . GLY A 1 86 ? -1.324 -16.495 18.726 1.00 44.12 86 GLY A O 1
ATOM 665 N N . VAL A 1 87 ? -1.990 -16.285 16.596 1.00 44.50 87 VAL A N 1
ATOM 666 C CA . VAL A 1 87 ? -1.170 -15.093 16.296 1.00 44.50 87 VAL A CA 1
ATOM 667 C C . VAL A 1 87 ? -2.009 -14.101 15.493 1.00 44.50 87 VAL A C 1
ATOM 669 O O . VAL A 1 87 ? -2.218 -14.293 14.297 1.00 44.50 87 VAL A O 1
ATOM 672 N N . THR A 1 88 ? -2.475 -13.023 16.128 1.00 49.16 88 THR A N 1
ATOM 673 C CA . THR A 1 88 ? -3.035 -11.856 15.425 1.00 49.16 88 THR A CA 1
ATOM 674 C C . THR A 1 88 ? -1.884 -11.096 14.768 1.00 49.16 88 THR A C 1
ATOM 676 O O . THR A 1 88 ? -1.357 -10.128 15.309 1.00 49.16 88 THR A O 1
ATOM 679 N N . SER A 1 89 ? -1.396 -11.611 13.644 1.00 54.38 89 SER A N 1
ATOM 680 C CA . SER A 1 89 ? -0.524 -10.853 12.757 1.00 54.38 89 SER A CA 1
ATOM 681 C C . SER A 1 89 ? -1.451 -10.132 11.788 1.00 54.38 89 SER A C 1
ATOM 683 O O . SER A 1 89 ? -1.988 -10.750 10.870 1.00 54.38 89 SER A O 1
ATOM 685 N N . ASP A 1 90 ? -1.692 -8.844 12.039 1.00 68.56 90 ASP A N 1
ATOM 686 C CA . ASP A 1 90 ? -2.502 -7.960 11.190 1.00 68.56 90 ASP A CA 1
ATOM 687 C C . ASP A 1 90 ? -1.731 -7.592 9.912 1.00 68.56 90 ASP A C 1
ATOM 689 O O . ASP A 1 90 ? -1.505 -6.425 9.589 1.00 68.56 90 ASP A O 1
ATOM 693 N N . GLU A 1 91 ? -1.243 -8.619 9.221 1.00 83.19 91 GLU A N 1
ATOM 694 C CA . GLU A 1 91 ? -0.439 -8.502 8.022 1.00 83.19 91 GLU A CA 1
ATOM 695 C C . GLU A 1 91 ? -1.340 -8.438 6.786 1.00 83.19 91 GLU A C 1
ATOM 697 O O . GLU A 1 91 ? -2.141 -9.339 6.538 1.00 83.19 91 GLU A O 1
ATOM 702 N N . TYR A 1 92 ? -1.184 -7.384 5.984 1.00 86.69 92 TYR A N 1
ATOM 703 C CA . TYR A 1 92 ? -1.955 -7.189 4.754 1.00 86.69 92 TYR A CA 1
ATOM 704 C C . TYR A 1 92 ? -1.021 -7.136 3.557 1.00 86.69 92 TYR A C 1
ATOM 706 O O . TYR A 1 92 ? -0.174 -6.248 3.474 1.00 86.69 92 TYR A O 1
ATOM 714 N N . GLU A 1 93 ? -1.181 -8.057 2.610 1.00 90.62 93 GLU A N 1
ATOM 715 C CA . GLU A 1 93 ? -0.444 -8.023 1.346 1.00 90.62 93 GLU A CA 1
ATOM 716 C C . GLU A 1 93 ? -1.153 -7.093 0.366 1.00 90.62 93 GLU A C 1
ATOM 718 O O . GLU A 1 93 ? -2.376 -7.153 0.190 1.00 90.62 93 GLU A O 1
ATOM 723 N N . PHE A 1 94 ? -0.379 -6.251 -0.309 1.00 92.69 94 PHE A N 1
ATOM 724 C CA . PHE A 1 94 ? -0.899 -5.326 -1.299 1.00 92.69 94 PHE A CA 1
ATOM 725 C C . PHE A 1 94 ? -0.059 -5.301 -2.569 1.00 92.69 94 PHE A C 1
ATOM 727 O O . PHE A 1 94 ? 1.129 -5.626 -2.584 1.00 92.69 94 PHE A O 1
ATOM 734 N N . ARG A 1 95 ? -0.689 -4.840 -3.646 1.00 93.44 95 ARG A N 1
ATOM 735 C CA . ARG A 1 95 ? -0.039 -4.504 -4.909 1.00 93.44 95 ARG A CA 1
ATOM 736 C C . ARG A 1 95 ? -0.176 -3.025 -5.190 1.00 93.44 95 ARG A C 1
ATOM 738 O O . ARG A 1 95 ? -1.230 -2.434 -4.970 1.00 93.44 95 ARG A O 1
ATOM 745 N N . GLY A 1 96 ? 0.898 -2.444 -5.686 1.00 90.88 96 GLY A N 1
ATOM 746 C CA . GLY A 1 96 ? 0.928 -1.077 -6.149 1.00 90.88 96 GLY A CA 1
ATOM 747 C C . GLY A 1 96 ? 0.139 -0.861 -7.429 1.00 90.88 96 GLY A C 1
ATOM 748 O O . GLY A 1 96 ? 0.230 -1.662 -8.359 1.00 90.88 96 GLY A O 1
ATOM 749 N N . ALA A 1 97 ? -0.586 0.251 -7.501 1.00 85.50 97 ALA A N 1
ATOM 750 C CA . ALA A 1 97 ? -1.171 0.750 -8.736 1.00 85.50 97 ALA A CA 1
ATOM 751 C C . ALA A 1 97 ? -0.472 2.060 -9.129 1.00 85.50 97 ALA A C 1
ATOM 753 O O . ALA A 1 97 ? -0.631 3.078 -8.455 1.00 85.50 97 ALA A O 1
ATOM 754 N N . GLY A 1 98 ? 0.288 2.032 -10.227 1.00 85.50 98 GLY A N 1
ATOM 755 C CA . GLY A 1 98 ? 1.107 3.164 -10.672 1.00 85.50 98 GLY A CA 1
ATOM 756 C C . GLY A 1 98 ? 2.464 3.215 -9.969 1.00 85.50 98 GLY A C 1
ATOM 757 O O . GLY A 1 98 ? 3.057 2.173 -9.680 1.00 85.50 98 GLY A O 1
ATOM 758 N N . ASP A 1 99 ? 2.955 4.423 -9.704 1.00 86.25 99 ASP A N 1
ATOM 759 C CA . ASP A 1 99 ? 4.300 4.625 -9.170 1.00 86.25 99 ASP A CA 1
ATOM 760 C C . ASP A 1 99 ? 4.431 4.227 -7.686 1.00 86.25 99 ASP A C 1
ATOM 762 O O . ASP A 1 99 ? 3.506 4.440 -6.888 1.00 86.25 99 ASP A O 1
ATOM 766 N N . PRO A 1 100 ? 5.577 3.634 -7.294 1.00 86.44 100 PRO A N 1
ATOM 767 C CA . PRO A 1 100 ? 5.848 3.281 -5.907 1.00 86.44 100 PRO A CA 1
ATOM 768 C C . PRO A 1 100 ? 5.979 4.517 -5.008 1.00 86.44 100 PRO A C 1
ATOM 770 O O . PRO A 1 100 ? 6.282 5.605 -5.502 1.00 86.44 100 PRO A O 1
ATOM 773 N N . PRO A 1 101 ? 5.827 4.354 -3.680 1.00 84.75 101 PRO A N 1
ATOM 774 C CA . PRO A 1 101 ? 5.919 5.461 -2.741 1.00 84.75 101 PRO A CA 1
ATOM 775 C C . PRO A 1 101 ? 7.287 6.128 -2.819 1.00 84.75 101 PRO A C 1
ATOM 777 O O . PRO A 1 101 ? 8.331 5.467 -2.721 1.00 84.75 101 PRO A O 1
ATOM 780 N N . GLN A 1 102 ? 7.280 7.449 -2.967 1.00 84.12 102 GLN A N 1
ATOM 781 C CA . GLN A 1 102 ? 8.480 8.250 -2.799 1.00 84.12 102 GLN A CA 1
ATOM 782 C C . GLN A 1 102 ? 8.713 8.426 -1.301 1.00 84.12 102 GLN A C 1
ATOM 784 O O . GLN A 1 102 ? 7.931 9.069 -0.606 1.00 84.12 102 GLN A O 1
ATOM 789 N N . LEU A 1 103 ? 9.754 7.767 -0.795 1.00 81.06 103 LEU A N 1
ATOM 790 C CA . LEU A 1 103 ? 10.172 7.956 0.589 1.00 81.06 103 LEU A CA 1
ATOM 791 C C . LEU A 1 103 ? 11.009 9.237 0.673 1.00 81.06 103 LEU A C 1
ATOM 793 O O . LEU A 1 103 ? 11.845 9.417 -0.222 1.00 81.06 103 LEU A O 1
ATOM 797 N N . PRO A 1 104 ? 10.788 10.078 1.698 1.00 68.19 104 PRO A N 1
ATOM 798 C CA . PRO A 1 104 ? 11.634 11.236 1.966 1.00 68.19 104 PRO A CA 1
ATOM 799 C C . PRO A 1 104 ? 13.087 10.843 2.271 1.00 68.19 104 PRO A C 1
ATOM 801 O O . PRO A 1 104 ? 13.335 9.672 2.655 1.00 68.19 104 PRO A O 1
#